Protein AF-A0A1S8CBE1-F1 (afdb_monomer)

Foldseek 3Di:
DAAEDEDDDDDDPVLVLVVVLQSCLPPQLVCVVVVAQEAEAEDDPPVVNVSVVVSVVVSVVVVSDDNSHHYHYDHCVGPVCNCVNVQQVVQVCCCVPVVRNPSVVVVPHYHYDYTDSD

Structure (mmCIF, N/CA/C/O backbone):
data_AF-A0A1S8CBE1-F1
#
_entry.id   AF-A0A1S8CBE1-F1
#
loop_
_atom_site.group_PDB
_atom_site.id
_atom_site.type_symbol
_atom_site.label_atom_id
_atom_site.label_alt_id
_atom_site.label_comp_id
_atom_site.label_asym_id
_atom_site.label_entity_id
_atom_site.label_seq_id
_atom_site.pdbx_PDB_ins_code
_atom_site.Cartn_x
_atom_site.Cartn_y
_atom_site.Cartn_z
_atom_site.occupancy
_atom_site.B_iso_or_equiv
_atom_site.auth_seq_id
_atom_site.auth_comp_id
_atom_site.auth_asym_id
_atom_site.auth_atom_id
_atom_site.pdbx_PDB_model_num
ATOM 1 N N . MET A 1 1 ? -1.506 -16.941 -9.076 1.00 52.47 1 MET A N 1
ATOM 2 C CA . MET A 1 1 ? -1.377 -15.865 -8.073 1.00 52.47 1 MET A CA 1
ATOM 3 C C . MET A 1 1 ? -1.904 -14.602 -8.728 1.00 52.47 1 MET A C 1
ATOM 5 O O . MET A 1 1 ? -1.591 -14.399 -9.891 1.00 52.47 1 MET A O 1
ATOM 9 N N . ALA A 1 2 ? -2.789 -13.860 -8.064 1.00 60.47 2 ALA A N 1
ATOM 10 C CA . ALA A 1 2 ? -3.341 -12.614 -8.596 1.00 60.47 2 ALA A CA 1
ATOM 11 C C . ALA A 1 2 ? -2.719 -11.453 -7.822 1.00 60.47 2 ALA A C 1
ATOM 13 O O . ALA A 1 2 ? -2.672 -11.504 -6.592 1.00 60.47 2 ALA A O 1
ATOM 14 N N . ALA A 1 3 ? -2.214 -10.455 -8.537 1.00 66.19 3 ALA A N 1
ATOM 15 C CA . ALA A 1 3 ? -1.632 -9.258 -7.955 1.00 66.19 3 ALA A CA 1
ATOM 16 C C . ALA A 1 3 ? -2.466 -8.037 -8.344 1.00 66.19 3 ALA A C 1
ATOM 18 O O . ALA A 1 3 ? -2.783 -7.843 -9.515 1.00 66.19 3 ALA A O 1
ATOM 19 N N . THR A 1 4 ? -2.778 -7.189 -7.369 1.00 71.88 4 THR A N 1
ATOM 20 C CA . THR A 1 4 ? -3.409 -5.888 -7.610 1.00 71.88 4 THR A CA 1
ATOM 21 C C . THR A 1 4 ? -2.402 -4.799 -7.288 1.00 71.88 4 THR A C 1
ATOM 23 O O . THR A 1 4 ? -1.836 -4.777 -6.193 1.00 71.88 4 THR A O 1
ATOM 26 N N . VAL A 1 5 ? -2.186 -3.887 -8.233 1.00 71.19 5 VAL A N 1
ATOM 27 C CA . VAL A 1 5 ? -1.210 -2.804 -8.102 1.00 71.19 5 VAL A CA 1
ATOM 28 C C . VAL A 1 5 ? -1.908 -1.470 -8.348 1.00 71.19 5 VAL A C 1
ATOM 30 O O . VAL A 1 5 ? -2.516 -1.256 -9.394 1.00 71.19 5 VAL A O 1
ATOM 33 N N . ALA A 1 6 ? -1.793 -0.548 -7.391 1.00 73.25 6 ALA A N 1
ATOM 34 C CA . ALA A 1 6 ? -2.244 0.833 -7.546 1.00 73.25 6 ALA A CA 1
ATOM 35 C C . ALA A 1 6 ? -1.038 1.760 -7.697 1.00 73.25 6 ALA A C 1
ATOM 37 O O . ALA A 1 6 ? -0.134 1.748 -6.858 1.00 73.25 6 ALA A O 1
ATOM 38 N N . ILE A 1 7 ? -1.024 2.571 -8.757 1.00 74.31 7 ILE A N 1
ATOM 39 C CA . ILE A 1 7 ? 0.149 3.367 -9.130 1.00 74.31 7 ILE A CA 1
ATOM 40 C C . ILE A 1 7 ? -0.233 4.838 -9.267 1.00 74.31 7 ILE A C 1
ATOM 42 O O . ILE A 1 7 ? -1.108 5.208 -10.047 1.00 74.31 7 ILE A O 1
ATOM 46 N N . GLY A 1 8 ? 0.478 5.691 -8.528 1.00 68.38 8 GLY A N 1
ATOM 47 C CA . GLY A 1 8 ? 0.463 7.141 -8.700 1.00 68.38 8 GLY A CA 1
ATOM 48 C C . GLY A 1 8 ? 1.802 7.598 -9.268 1.00 68.38 8 GLY A C 1
ATOM 49 O O . GLY A 1 8 ? 2.778 7.688 -8.530 1.00 68.38 8 GLY A O 1
ATOM 50 N N . MET A 1 9 ? 1.872 7.874 -10.570 1.00 64.75 9 MET A N 1
ATOM 51 C CA . MET A 1 9 ? 3.103 8.276 -11.266 1.00 64.75 9 MET A CA 1
ATOM 52 C C . MET A 1 9 ? 2.845 9.408 -12.271 1.00 64.75 9 MET A C 1
ATOM 54 O O . MET A 1 9 ? 1.745 9.486 -12.819 1.00 64.75 9 MET A O 1
ATOM 58 N N . PRO A 1 10 ? 3.862 10.236 -12.602 1.00 60.38 10 PRO A N 1
ATOM 59 C CA . PRO A 1 10 ? 5.104 10.507 -11.868 1.00 60.38 10 PRO A CA 1
ATOM 60 C C . PRO A 1 10 ? 4.930 11.645 -10.847 1.00 60.38 10 PRO A C 1
ATOM 62 O O . PRO A 1 10 ? 4.105 12.546 -11.017 1.00 60.38 10 PRO A O 1
ATOM 65 N N . LEU A 1 11 ? 5.731 11.636 -9.775 1.00 66.69 11 LEU A N 1
ATOM 66 C CA . LEU A 1 11 ? 5.561 12.567 -8.656 1.00 66.69 11 LEU A CA 1
ATOM 67 C C . LEU A 1 11 ? 6.884 13.120 -8.136 1.00 66.69 11 LEU A C 1
ATOM 69 O O . LEU A 1 11 ? 7.795 12.378 -7.781 1.00 66.69 11 LEU A O 1
ATOM 73 N N . ALA A 1 12 ? 6.948 14.446 -8.007 1.00 76.69 12 ALA A N 1
ATOM 74 C CA . ALA A 1 12 ? 7.990 15.112 -7.233 1.00 76.69 12 ALA A CA 1
ATOM 75 C C . ALA A 1 12 ? 7.976 14.626 -5.772 1.00 76.69 12 ALA A C 1
ATOM 77 O O . ALA A 1 12 ? 6.911 14.298 -5.246 1.00 76.69 12 ALA A O 1
ATOM 78 N N . LYS A 1 13 ? 9.131 14.660 -5.085 1.00 78.38 13 LYS A N 1
ATOM 79 C CA . LYS A 1 13 ? 9.258 14.255 -3.667 1.00 78.38 13 LYS A CA 1
ATOM 80 C C . LYS A 1 13 ? 8.183 14.879 -2.768 1.00 78.38 13 LYS A C 1
ATOM 82 O O . LYS A 1 13 ? 7.576 14.187 -1.961 1.00 78.38 13 LYS A O 1
ATOM 87 N N . SER A 1 14 ? 7.868 16.159 -2.979 1.00 80.62 14 SER A N 1
ATOM 88 C CA . SER A 1 14 ? 6.836 16.891 -2.227 1.00 80.62 14 SER A CA 1
ATOM 89 C C . SER A 1 14 ? 5.412 16.338 -2.381 1.00 80.62 14 SER A C 1
ATOM 91 O O . SER A 1 14 ? 4.542 16.664 -1.579 1.00 80.62 14 SER A O 1
ATOM 93 N N . LYS A 1 15 ? 5.152 15.506 -3.395 1.00 84.00 15 LYS A N 1
ATOM 94 C CA . LYS A 1 15 ? 3.841 14.909 -3.682 1.00 84.00 15 LYS A CA 1
ATOM 95 C C . LYS A 1 15 ? 3.749 13.426 -3.306 1.00 84.00 15 LYS A C 1
ATOM 97 O O . LYS A 1 15 ? 2.663 12.861 -3.427 1.00 84.00 15 LYS A O 1
ATOM 102 N N . GLN A 1 16 ? 4.838 12.807 -2.843 1.00 86.25 16 GLN A N 1
ATOM 103 C CA . GLN A 1 16 ? 4.888 11.365 -2.573 1.00 86.25 16 GLN A CA 1
ATOM 104 C C . GLN A 1 16 ? 3.883 10.935 -1.499 1.00 86.25 16 GLN A C 1
ATOM 106 O O . GLN A 1 16 ? 3.083 10.042 -1.756 1.00 86.25 16 GLN A O 1
ATOM 111 N N . GLU A 1 17 ? 3.813 11.624 -0.354 1.00 89.19 17 GLU A N 1
ATOM 112 C CA . GLU A 1 17 ? 2.852 11.257 0.702 1.00 89.19 17 GLU A CA 1
ATOM 113 C C . GLU A 1 17 ? 1.390 11.477 0.267 1.00 89.19 17 GLU A C 1
ATOM 115 O O . GLU A 1 17 ? 0.515 10.667 0.579 1.00 89.19 17 GLU A O 1
ATOM 120 N N . ARG A 1 18 ? 1.105 12.522 -0.531 1.00 87.94 18 ARG A N 1
ATOM 121 C CA . ARG A 1 18 ? -0.240 12.731 -1.105 1.00 87.94 18 ARG A CA 1
ATOM 122 C C . ARG A 1 18 ? -0.628 11.574 -2.017 1.00 87.94 18 ARG A C 1
ATOM 124 O O . ARG A 1 18 ? -1.762 11.105 -1.973 1.00 87.94 18 ARG A O 1
ATOM 131 N N . ALA A 1 19 ? 0.291 11.140 -2.865 1.00 88.88 19 ALA A N 1
ATOM 132 C CA . ALA A 1 19 ? 0.023 10.061 -3.790 1.00 88.88 19 ALA A CA 1
ATOM 133 C C . ALA A 1 19 ? -0.068 8.704 -3.121 1.00 88.88 19 ALA A C 1
ATOM 135 O O . ALA A 1 19 ? -0.957 7.945 -3.476 1.00 88.88 19 ALA A O 1
ATOM 136 N N . ARG A 1 20 ? 0.774 8.429 -2.122 1.00 90.00 20 ARG A N 1
ATOM 137 C CA . ARG A 1 20 ? 0.640 7.251 -1.264 1.00 90.00 20 ARG A CA 1
ATOM 138 C C . ARG A 1 20 ? -0.761 7.199 -0.661 1.00 90.00 20 ARG A C 1
ATOM 140 O O . ARG A 1 20 ? -1.437 6.184 -0.793 1.00 90.00 20 ARG A O 1
ATOM 147 N N . LYS A 1 21 ? -1.253 8.325 -0.131 1.00 91.50 21 LYS A N 1
ATOM 148 C CA . LYS A 1 21 ? -2.640 8.436 0.338 1.00 91.50 21 LYS A CA 1
ATOM 149 C C . LYS A 1 21 ? -3.670 8.147 -0.745 1.00 91.50 21 LYS A C 1
ATOM 151 O O . LYS A 1 21 ? -4.627 7.428 -0.485 1.00 91.50 21 LYS A O 1
ATOM 156 N N . LYS A 1 22 ? -3.486 8.684 -1.948 1.00 92.00 22 LYS A N 1
ATOM 157 C CA . LYS A 1 22 ? -4.398 8.434 -3.071 1.00 92.00 22 LYS A CA 1
ATOM 158 C C . LYS A 1 22 ? -4.377 6.976 -3.533 1.00 92.00 22 LYS A C 1
ATOM 160 O O . LYS A 1 22 ? -5.436 6.426 -3.807 1.00 92.00 22 LYS A O 1
ATOM 165 N N . CYS A 1 23 ? -3.207 6.345 -3.554 1.00 92.75 23 CYS A N 1
ATOM 166 C CA . CYS A 1 23 ? -3.063 4.932 -3.885 1.00 92.75 23 CYS A CA 1
ATOM 167 C C . CYS A 1 23 ? -3.737 4.059 -2.829 1.00 92.75 23 CYS A C 1
ATOM 169 O O . CYS A 1 23 ? -4.495 3.174 -3.190 1.00 92.75 23 CYS A O 1
ATOM 171 N N . ALA A 1 24 ? -3.556 4.353 -1.539 1.00 94.31 24 ALA A N 1
ATOM 172 C CA . ALA A 1 24 ? -4.250 3.639 -0.469 1.00 94.31 24 ALA A CA 1
ATOM 173 C C . ALA A 1 24 ? -5.777 3.849 -0.509 1.00 94.31 24 ALA A C 1
ATOM 175 O O . ALA A 1 24 ? -6.526 2.900 -0.294 1.00 94.31 24 ALA A O 1
ATOM 176 N N . GLU A 1 25 ? -6.244 5.068 -0.820 1.00 95.06 25 GLU A N 1
ATOM 177 C CA . GLU A 1 25 ? -7.672 5.377 -1.018 1.00 95.06 25 GLU A CA 1
ATOM 178 C C . GLU A 1 25 ? -8.301 4.550 -2.149 1.00 95.06 25 GLU A C 1
ATOM 180 O O . GLU A 1 25 ? -9.486 4.242 -2.063 1.00 95.06 25 GLU A O 1
ATOM 185 N N . ALA A 1 26 ? -7.530 4.194 -3.180 1.00 94.38 26 ALA A N 1
ATOM 186 C CA . ALA A 1 26 ? -7.992 3.362 -4.289 1.00 94.38 26 ALA A CA 1
ATOM 187 C C . ALA A 1 26 ? -7.821 1.856 -4.013 1.00 94.38 26 ALA A C 1
ATOM 189 O O . ALA A 1 26 ? -8.717 1.069 -4.299 1.00 94.38 26 ALA A O 1
ATOM 190 N N . LEU A 1 27 ? -6.689 1.457 -3.427 1.00 94.62 27 LEU A N 1
ATOM 191 C CA . LEU A 1 27 ? -6.302 0.057 -3.271 1.00 94.62 27 LEU A CA 1
ATOM 192 C C . LEU A 1 27 ? -7.050 -0.650 -2.138 1.00 94.62 27 LEU A C 1
ATOM 194 O O . LEU A 1 27 ? -7.517 -1.766 -2.326 1.00 94.62 27 LEU A O 1
ATOM 198 N N . LEU A 1 28 ? -7.174 -0.033 -0.957 1.00 96.50 28 LEU A N 1
ATOM 199 C CA . LEU A 1 28 ? -7.747 -0.723 0.207 1.00 96.50 28 LEU A CA 1
ATOM 200 C C . LEU A 1 28 ? -9.218 -1.147 0.008 1.00 96.50 28 LEU A C 1
ATOM 202 O O . LEU A 1 28 ? -9.532 -2.289 0.341 1.00 96.50 28 LEU A O 1
ATOM 206 N N . PRO A 1 29 ? -10.111 -0.308 -0.559 1.00 96.44 29 PRO A N 1
ATOM 207 C CA . PRO A 1 29 ? -11.486 -0.721 -0.861 1.00 96.44 29 PRO A CA 1
ATOM 208 C C . PRO A 1 29 ? -11.546 -1.850 -1.885 1.00 96.44 29 PRO A C 1
ATOM 210 O O . PRO A 1 29 ? -12.368 -2.753 -1.764 1.00 96.44 29 PRO A O 1
ATOM 213 N N . HIS A 1 30 ? -10.653 -1.811 -2.877 1.00 95.00 30 HIS A N 1
ATOM 214 C CA . HIS A 1 30 ? -10.565 -2.838 -3.909 1.00 95.00 30 HIS A CA 1
ATOM 215 C C . HIS A 1 30 ? -10.182 -4.194 -3.317 1.00 95.00 30 HIS A C 1
ATOM 217 O O . HIS A 1 30 ? -10.852 -5.193 -3.559 1.00 95.00 30 HIS A O 1
ATOM 223 N N . LEU A 1 31 ? -9.158 -4.217 -2.459 1.00 94.69 31 LEU A N 1
ATOM 224 C CA . LEU A 1 31 ? -8.747 -5.430 -1.752 1.00 94.69 31 LEU A CA 1
ATOM 225 C C . LEU A 1 31 ? -9.865 -5.965 -0.842 1.00 94.69 31 LEU A C 1
ATOM 227 O O . LEU A 1 31 ? -10.112 -7.170 -0.831 1.00 94.69 31 LEU A O 1
ATOM 231 N N . GLU A 1 32 ? -10.577 -5.096 -0.114 1.00 96.50 32 GLU A N 1
ATOM 232 C CA . GLU A 1 32 ? -11.728 -5.517 0.702 1.00 96.50 32 GLU A CA 1
ATOM 233 C C . GLU A 1 32 ? -12.842 -6.129 -0.164 1.00 96.50 32 GLU A C 1
ATOM 235 O O . GLU A 1 32 ? -13.377 -7.180 0.185 1.00 96.50 32 GLU A O 1
ATOM 240 N N . ALA A 1 33 ? -13.148 -5.533 -1.322 1.00 95.12 33 ALA A N 1
ATOM 241 C CA . ALA A 1 33 ? -14.139 -6.058 -2.264 1.00 95.12 33 ALA A CA 1
ATOM 242 C C . ALA A 1 33 ? -13.743 -7.427 -2.850 1.00 95.12 33 ALA A C 1
ATOM 244 O O . ALA A 1 33 ? -14.611 -8.247 -3.142 1.00 95.12 33 ALA A O 1
ATOM 245 N N . MET A 1 34 ? -12.441 -7.705 -2.960 1.00 93.75 34 MET A N 1
ATOM 246 C CA . MET A 1 34 ? -11.905 -9.023 -3.324 1.00 93.75 34 MET A CA 1
ATOM 247 C C . MET A 1 34 ? -11.947 -10.043 -2.170 1.00 93.75 34 MET A C 1
ATOM 249 O O . MET A 1 34 ? -11.557 -11.195 -2.356 1.00 93.75 34 MET A O 1
ATOM 253 N N . GLY A 1 35 ? -12.408 -9.647 -0.979 1.00 95.31 35 GLY A N 1
ATOM 254 C CA . GLY A 1 35 ? -12.499 -10.508 0.201 1.00 95.31 35 GLY A CA 1
ATOM 255 C C . GLY A 1 35 ? -11.228 -10.555 1.052 1.00 95.31 35 GLY A C 1
ATOM 256 O O . GLY A 1 35 ? -11.121 -11.406 1.938 1.00 95.31 35 GLY A O 1
ATOM 257 N N . VAL A 1 36 ? -10.260 -9.660 0.823 1.00 95.62 36 VAL A N 1
ATOM 258 C CA . VAL A 1 36 ? -9.088 -9.535 1.700 1.00 95.62 36 VAL A CA 1
ATOM 259 C C . VAL A 1 36 ? -9.541 -9.021 3.065 1.00 95.62 36 VAL A C 1
ATOM 261 O O . VAL A 1 36 ? -10.235 -8.015 3.170 1.00 95.62 36 VAL A O 1
ATOM 264 N N . THR A 1 37 ? -9.123 -9.701 4.130 1.00 97.06 37 THR A N 1
ATOM 265 C CA . THR A 1 37 ? -9.480 -9.347 5.517 1.00 97.06 37 THR A CA 1
ATOM 266 C C . THR A 1 37 ? -8.320 -8.731 6.296 1.00 97.06 37 THR A C 1
ATOM 268 O O . THR A 1 37 ? -8.524 -8.142 7.360 1.00 97.06 37 THR A O 1
ATOM 271 N N . ARG A 1 38 ? -7.093 -8.833 5.773 1.00 96.56 38 ARG A N 1
ATOM 272 C CA . ARG A 1 38 ? -5.886 -8.291 6.398 1.00 96.56 38 ARG A CA 1
ATOM 273 C C . ARG A 1 38 ? -4.909 -7.766 5.353 1.00 96.56 38 ARG A C 1
ATOM 275 O O . ARG A 1 38 ? -4.572 -8.474 4.411 1.00 96.56 38 ARG A O 1
ATOM 282 N N . VAL A 1 39 ? -4.427 -6.550 5.571 1.00 96.69 39 VAL A N 1
ATOM 283 C CA . VAL A 1 39 ? -3.341 -5.915 4.820 1.00 96.69 39 VAL A CA 1
ATOM 284 C C . VAL A 1 39 ? -2.227 -5.575 5.800 1.00 96.69 39 VAL A C 1
ATOM 286 O O . VAL A 1 39 ? -2.487 -4.998 6.854 1.00 96.69 39 VAL A O 1
ATOM 289 N N . ILE A 1 40 ? -0.993 -5.926 5.450 1.00 96.62 40 ILE A N 1
ATOM 290 C CA . ILE A 1 40 ? 0.203 -5.558 6.207 1.00 96.62 40 ILE A CA 1
ATOM 291 C C . ILE A 1 40 ? 0.994 -4.585 5.340 1.00 96.62 40 ILE A C 1
ATOM 293 O O . ILE A 1 40 ? 1.382 -4.917 4.223 1.00 96.62 40 ILE A O 1
ATOM 297 N N . MET A 1 41 ? 1.186 -3.369 5.836 1.00 95.25 41 MET A N 1
ATOM 298 C CA . MET A 1 41 ? 2.031 -2.364 5.202 1.00 95.25 41 MET A CA 1
ATOM 299 C C . MET A 1 41 ? 3.446 -2.456 5.774 1.00 95.25 41 MET A C 1
ATOM 301 O O . MET A 1 41 ? 3.618 -2.624 6.981 1.00 95.25 41 MET A O 1
ATOM 305 N N . GLU A 1 42 ? 4.468 -2.309 4.935 1.00 95.12 42 GLU A N 1
ATOM 306 C CA . GLU A 1 42 ? 5.840 -2.254 5.437 1.00 95.12 42 GLU A CA 1
ATOM 307 C C . GLU A 1 42 ? 6.021 -1.026 6.340 1.00 95.12 42 GLU A C 1
ATOM 309 O O . GLU A 1 42 ? 5.682 0.109 5.976 1.00 95.12 42 GLU A O 1
ATOM 314 N N . ALA A 1 43 ? 6.533 -1.270 7.543 1.00 95.06 43 ALA A N 1
ATOM 315 C CA . ALA A 1 43 ? 6.824 -0.238 8.514 1.00 95.06 43 ALA A CA 1
ATOM 316 C C . ALA A 1 43 ? 7.978 0.654 8.028 1.00 95.06 43 ALA A C 1
ATOM 318 O O . ALA A 1 43 ? 8.993 0.198 7.508 1.00 95.06 43 ALA A O 1
ATOM 319 N N . ARG A 1 44 ? 7.811 1.963 8.225 1.00 91.44 44 ARG A N 1
ATOM 320 C CA . ARG A 1 44 ? 8.797 3.003 7.899 1.00 91.44 44 ARG A CA 1
ATOM 321 C C . ARG A 1 44 ? 9.386 3.580 9.190 1.00 91.44 44 ARG A C 1
ATOM 323 O O . ARG A 1 44 ? 9.312 2.969 10.254 1.00 91.44 44 ARG A O 1
ATOM 330 N N . THR A 1 45 ? 9.936 4.794 9.134 1.00 95.06 45 THR A N 1
ATOM 331 C CA . THR A 1 45 ? 10.252 5.533 10.365 1.00 95.06 45 THR A CA 1
ATOM 332 C C . THR A 1 45 ? 8.989 5.692 11.224 1.00 95.06 45 THR A C 1
ATOM 334 O O . THR A 1 45 ? 7.897 5.827 10.664 1.00 95.06 45 THR A O 1
ATOM 337 N N . PRO A 1 46 ? 9.099 5.760 12.564 1.00 95.38 46 PRO A N 1
ATOM 338 C CA . PRO A 1 46 ? 7.928 5.847 13.443 1.00 95.38 46 PRO A CA 1
ATOM 339 C C . PRO A 1 46 ? 6.956 6.981 13.076 1.00 95.38 46 PRO A C 1
ATOM 341 O O . PRO A 1 46 ? 5.748 6.782 13.006 1.00 95.38 46 PRO A O 1
ATOM 344 N N . SER A 1 47 ? 7.484 8.157 12.721 1.00 95.31 47 SER A N 1
ATOM 345 C CA . SER A 1 47 ? 6.685 9.308 12.277 1.00 95.31 47 SER A CA 1
ATOM 346 C C . SER A 1 47 ? 5.877 9.056 10.998 1.00 95.31 47 SER A C 1
ATOM 348 O O . SER A 1 47 ? 4.793 9.617 10.828 1.00 95.31 47 SER A O 1
ATOM 350 N N . LEU A 1 48 ? 6.404 8.234 10.090 1.00 93.88 48 LEU A N 1
ATOM 351 C CA . LEU A 1 48 ? 5.757 7.872 8.835 1.00 93.88 48 LEU A CA 1
ATOM 352 C C . LEU A 1 48 ? 4.754 6.733 9.029 1.00 93.88 48 LEU A C 1
ATOM 354 O O . LEU A 1 48 ? 3.694 6.768 8.411 1.00 93.88 48 LEU A O 1
ATOM 358 N N . VAL A 1 49 ? 5.038 5.789 9.931 1.00 95.75 49 VAL A N 1
ATOM 359 C CA . VAL A 1 49 ? 4.065 4.779 10.381 1.00 95.75 49 VAL A CA 1
ATOM 360 C C . VAL A 1 49 ? 2.839 5.462 10.989 1.00 95.75 49 VAL A C 1
ATOM 362 O O . VAL A 1 49 ? 1.713 5.180 10.586 1.00 95.75 49 VAL A O 1
ATOM 365 N N . ASP A 1 50 ? 3.036 6.448 11.867 1.00 95.88 50 ASP A N 1
ATOM 366 C CA . ASP A 1 50 ? 1.934 7.243 12.420 1.00 95.88 50 ASP A CA 1
ATOM 367 C C . ASP A 1 50 ? 1.125 7.958 11.327 1.00 95.88 50 ASP A C 1
ATOM 369 O O . ASP A 1 50 ? -0.105 8.044 11.396 1.00 95.88 50 ASP A O 1
ATOM 373 N N . ALA A 1 51 ? 1.801 8.503 10.310 1.00 94.25 51 ALA A N 1
ATOM 374 C CA . ALA A 1 51 ? 1.142 9.155 9.182 1.00 94.25 51 ALA A CA 1
ATOM 375 C C . ALA A 1 51 ? 0.313 8.163 8.347 1.00 94.25 51 ALA A C 1
ATOM 377 O O . ALA A 1 51 ? -0.829 8.477 7.996 1.00 94.25 51 ALA A O 1
ATOM 378 N N . ASP A 1 52 ? 0.844 6.963 8.094 1.00 94.94 52 ASP A N 1
ATOM 379 C CA . ASP A 1 52 ? 0.150 5.876 7.399 1.00 94.94 52 ASP A CA 1
ATOM 380 C C . ASP A 1 52 ? -1.094 5.429 8.189 1.00 94.94 52 ASP A C 1
ATOM 382 O O . ASP A 1 52 ? -2.189 5.331 7.632 1.00 94.94 52 ASP A O 1
ATOM 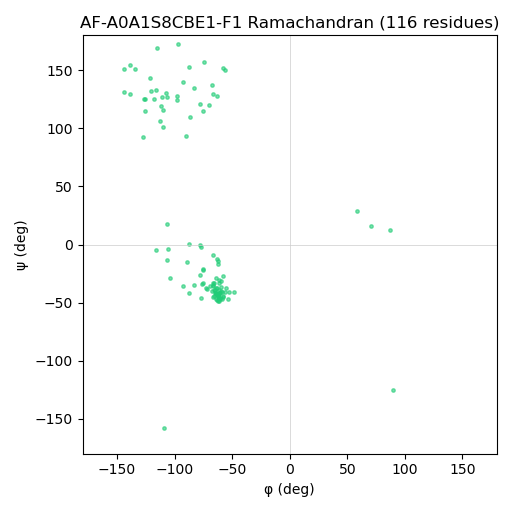386 N N . MET A 1 53 ? -0.993 5.279 9.512 1.00 96.69 53 MET A N 1
ATOM 387 C CA . MET A 1 53 ? -2.140 4.887 10.340 1.00 96.69 53 MET A CA 1
ATOM 388 C C . MET A 1 53 ? -3.208 5.986 10.443 1.00 96.69 53 MET A C 1
ATOM 390 O O . MET A 1 53 ? -4.407 5.695 10.391 1.00 96.69 53 MET A O 1
ATOM 394 N N . ARG A 1 54 ? -2.818 7.269 10.492 1.00 96.94 54 ARG A N 1
ATOM 395 C CA . ARG A 1 54 ? -3.773 8.394 10.376 1.00 96.94 54 ARG A CA 1
ATOM 396 C C . ARG A 1 54 ? -4.457 8.418 9.009 1.00 96.94 54 ARG A C 1
ATOM 398 O O . ARG A 1 54 ? -5.645 8.735 8.917 1.00 96.94 54 ARG A O 1
ATOM 405 N N . MET A 1 55 ? -3.730 8.087 7.944 1.00 96.25 55 MET A N 1
ATOM 406 C CA . MET A 1 55 ? -4.293 7.943 6.604 1.00 96.25 55 MET A CA 1
ATOM 407 C C . MET A 1 55 ? -5.336 6.819 6.568 1.00 96.25 55 MET A C 1
ATOM 409 O O . MET A 1 55 ? -6.452 7.071 6.115 1.00 96.25 55 MET A O 1
ATOM 413 N N . VAL A 1 56 ? -5.029 5.631 7.094 1.00 97.38 56 VAL A N 1
ATOM 414 C CA . VAL A 1 56 ? -5.979 4.507 7.191 1.00 97.38 56 VAL A CA 1
ATOM 415 C C . VAL A 1 56 ? -7.225 4.906 7.986 1.00 97.38 56 VAL A C 1
ATOM 417 O O . VAL A 1 56 ? -8.350 4.670 7.539 1.00 97.38 56 VAL A O 1
ATOM 420 N N . ALA A 1 57 ? -7.056 5.582 9.126 1.00 97.44 57 ALA A N 1
ATOM 421 C CA . ALA A 1 57 ? -8.176 6.097 9.911 1.00 97.44 57 ALA A CA 1
ATOM 422 C C . ALA A 1 57 ? -9.040 7.088 9.108 1.00 97.44 57 ALA A C 1
ATOM 424 O O . ALA A 1 57 ? -10.268 7.025 9.159 1.00 97.44 57 ALA A O 1
ATOM 425 N N . SER A 1 58 ? -8.421 7.962 8.306 1.00 96.88 58 SER A N 1
ATOM 426 C CA . SER A 1 58 ? -9.129 8.883 7.407 1.00 96.88 58 SER A CA 1
ATOM 427 C C . SER A 1 58 ? -9.917 8.147 6.315 1.00 96.88 58 SER A C 1
ATOM 429 O O . SER A 1 58 ? -11.053 8.531 6.040 1.00 96.88 58 SER A O 1
ATOM 431 N N . ILE A 1 59 ? -9.357 7.090 5.716 1.00 97.25 59 ILE A N 1
ATOM 432 C CA . ILE A 1 59 ? -10.030 6.243 4.711 1.00 97.25 59 ILE A CA 1
ATOM 433 C C . ILE A 1 59 ? -11.257 5.556 5.329 1.00 97.25 59 ILE A C 1
ATOM 435 O O . ILE A 1 59 ? -12.346 5.580 4.752 1.00 97.25 59 ILE A O 1
ATOM 439 N N . ARG A 1 60 ? -11.113 5.032 6.551 1.00 97.19 60 ARG A N 1
ATOM 440 C CA . ARG A 1 60 ? -12.210 4.435 7.324 1.00 97.19 60 ARG A CA 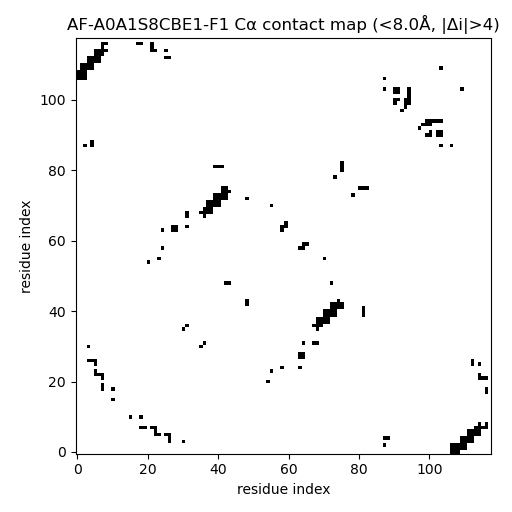1
ATOM 441 C C . ARG A 1 60 ? -13.290 5.462 7.681 1.00 97.19 60 ARG A C 1
ATOM 443 O O . ARG A 1 60 ? -14.474 5.188 7.519 1.00 97.19 60 ARG A O 1
ATOM 450 N N . GLY A 1 61 ? -12.898 6.672 8.084 1.00 97.38 61 GLY A N 1
ATOM 451 C CA . GLY A 1 61 ? -13.823 7.782 8.352 1.00 97.38 61 GLY A CA 1
ATOM 452 C C . GLY A 1 61 ? -14.635 8.211 7.123 1.00 97.38 61 GLY A C 1
ATOM 453 O O . GLY A 1 61 ? -15.790 8.607 7.257 1.00 97.38 61 GLY A O 1
ATOM 454 N N . LYS A 1 62 ? -14.072 8.057 5.917 1.00 96.88 62 LYS A N 1
ATOM 455 C CA . LYS A 1 62 ? -14.771 8.246 4.633 1.00 96.88 62 LYS A CA 1
ATOM 456 C C . LYS A 1 62 ? -15.669 7.067 4.234 1.00 96.88 62 LYS A C 1
ATOM 458 O O . LYS A 1 62 ? -16.298 7.135 3.184 1.00 96.88 62 LYS A O 1
ATOM 463 N N . ARG A 1 63 ? -15.731 6.006 5.048 1.00 97.38 63 ARG A N 1
ATOM 464 C CA . ARG A 1 63 ? -16.475 4.760 4.786 1.00 97.38 63 ARG A CA 1
ATOM 465 C C . ARG A 1 63 ? -16.051 4.048 3.499 1.00 97.38 63 ARG A C 1
ATOM 467 O O . ARG A 1 63 ? -16.858 3.363 2.886 1.00 97.38 63 ARG A O 1
ATOM 474 N N . LEU A 1 64 ? -14.790 4.216 3.098 1.00 97.44 64 LEU A N 1
ATOM 475 C CA . LEU A 1 64 ? -14.240 3.519 1.933 1.00 97.44 64 LEU A CA 1
ATOM 476 C C . LEU A 1 64 ? -13.880 2.063 2.248 1.00 97.44 64 LEU A C 1
ATOM 478 O O . LEU A 1 64 ? -13.873 1.244 1.344 1.00 97.44 64 LEU A O 1
ATOM 482 N N . ILE A 1 65 ? -13.587 1.761 3.517 1.00 98.06 65 ILE A N 1
ATOM 483 C CA . ILE A 1 65 ? -13.353 0.401 4.013 1.00 98.06 65 ILE A CA 1
ATOM 484 C C . ILE A 1 65 ? -14.102 0.163 5.322 1.00 98.06 65 ILE A C 1
ATOM 486 O O . ILE A 1 65 ? -14.292 1.097 6.115 1.00 98.06 65 ILE A O 1
ATOM 490 N N . THR A 1 66 ? -14.482 -1.084 5.586 1.00 97.31 66 THR A N 1
ATOM 491 C CA . THR A 1 66 ? -15.163 -1.493 6.821 1.00 97.31 66 THR A CA 1
ATOM 492 C C . THR A 1 66 ? -14.189 -2.066 7.848 1.00 97.31 66 THR A C 1
ATOM 494 O O . THR A 1 66 ? -12.999 -2.247 7.590 1.00 97.31 66 THR A O 1
ATOM 497 N N . THR A 1 67 ? -14.667 -2.336 9.066 1.00 95.25 67 THR A N 1
ATOM 498 C CA . THR A 1 67 ? -13.876 -3.000 10.120 1.00 95.25 67 THR A CA 1
ATOM 499 C C . THR A 1 67 ? -13.517 -4.451 9.792 1.00 95.25 67 THR A C 1
ATOM 501 O O . THR A 1 67 ? -12.699 -5.025 10.510 1.00 95.25 67 THR A O 1
ATOM 504 N N . ALA A 1 68 ? -14.082 -5.032 8.726 1.00 96.06 68 ALA A N 1
ATOM 505 C CA . ALA A 1 68 ? -13.700 -6.350 8.231 1.00 96.06 68 ALA A CA 1
ATOM 506 C C . ALA A 1 68 ? -12.268 -6.364 7.671 1.00 96.06 68 ALA A C 1
ATOM 508 O O . ALA A 1 68 ? -11.566 -7.358 7.853 1.00 96.06 68 ALA A O 1
ATOM 509 N N . LEU A 1 69 ? -11.810 -5.257 7.071 1.00 98.06 69 LEU A N 1
ATOM 510 C CA . LEU A 1 69 ? -10.422 -5.088 6.652 1.00 98.06 69 LEU A CA 1
ATOM 511 C C . LEU A 1 69 ? -9.550 -4.545 7.799 1.00 98.06 69 LEU A C 1
ATOM 513 O O . LEU A 1 69 ? -9.631 -3.367 8.188 1.00 98.06 69 LEU A O 1
ATOM 517 N N . ARG A 1 70 ? -8.671 -5.408 8.320 1.00 97.62 70 ARG A N 1
ATOM 518 C CA . ARG A 1 70 ? -7.592 -5.039 9.247 1.00 97.62 70 ARG A CA 1
ATOM 519 C C . ARG A 1 70 ? -6.390 -4.531 8.461 1.00 97.62 70 ARG A C 1
ATOM 521 O O . ARG A 1 70 ? -5.999 -5.141 7.471 1.00 97.62 70 ARG A O 1
ATOM 528 N N . VAL A 1 71 ? -5.810 -3.424 8.909 1.00 97.75 71 VAL A N 1
ATOM 529 C CA . VAL A 1 71 ? -4.609 -2.846 8.301 1.00 97.75 71 VAL A CA 1
ATOM 530 C C . VAL A 1 71 ? -3.572 -2.685 9.401 1.00 97.75 71 VAL A C 1
ATOM 532 O O . VAL A 1 71 ? -3.798 -1.915 10.335 1.00 97.75 71 VAL A O 1
ATOM 535 N N . ASP A 1 72 ? -2.482 -3.431 9.280 1.00 96.19 72 ASP A N 1
ATOM 536 C CA . ASP A 1 72 ? -1.367 -3.466 10.224 1.00 96.19 72 ASP A CA 1
ATOM 537 C C . ASP A 1 72 ? -0.093 -2.931 9.558 1.00 96.19 72 ASP A C 1
ATOM 539 O O . ASP A 1 72 ? -0.022 -2.791 8.334 1.00 96.19 72 ASP 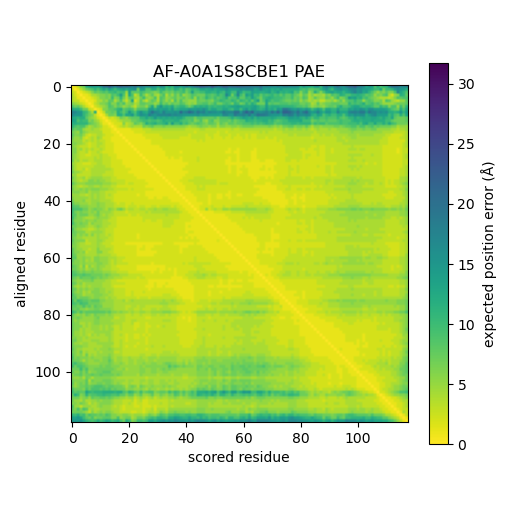A O 1
ATOM 543 N N . THR A 1 73 ? 0.940 -2.691 10.362 1.00 96.62 73 THR A N 1
ATOM 544 C CA . THR A 1 73 ? 2.300 -2.439 9.876 1.00 96.62 73 THR A CA 1
ATOM 545 C C . THR A 1 73 ? 3.267 -3.460 10.449 1.00 96.62 73 THR A C 1
ATOM 547 O O . THR A 1 73 ? 3.132 -3.809 11.620 1.00 96.62 73 THR A O 1
ATOM 550 N N . ALA A 1 74 ? 4.249 -3.896 9.664 1.00 96.31 74 ALA A N 1
ATOM 551 C CA . ALA A 1 74 ? 5.294 -4.809 10.126 1.00 96.31 74 ALA A CA 1
ATOM 552 C C . ALA A 1 74 ? 6.642 -4.473 9.483 1.00 96.31 74 ALA A C 1
ATOM 554 O O . ALA A 1 74 ? 6.695 -3.953 8.368 1.00 96.31 74 ALA A O 1
ATOM 555 N N . MET A 1 75 ? 7.732 -4.769 10.183 1.00 94.75 75 MET A N 1
ATOM 556 C CA . MET A 1 75 ? 9.078 -4.734 9.617 1.00 94.75 75 MET A CA 1
ATOM 557 C C . MET A 1 75 ? 9.309 -5.945 8.703 1.00 94.75 75 MET A C 1
ATOM 559 O O . MET A 1 75 ? 8.703 -7.001 8.888 1.00 94.75 75 MET A O 1
ATOM 563 N N . ALA A 1 76 ? 10.252 -5.843 7.763 1.00 91.19 76 ALA A N 1
ATOM 564 C CA . ALA A 1 76 ? 10.595 -6.945 6.856 1.00 91.19 76 ALA A CA 1
ATOM 565 C C . ALA A 1 76 ? 11.042 -8.234 7.583 1.00 91.19 76 ALA A C 1
ATOM 567 O O . ALA A 1 76 ? 10.875 -9.332 7.061 1.00 91.19 76 ALA A O 1
ATOM 568 N N . GLN A 1 77 ? 11.599 -8.122 8.796 1.00 93.00 77 GLN A N 1
ATOM 569 C CA . GLN A 1 77 ? 11.969 -9.279 9.621 1.00 93.00 77 GLN A CA 1
ATOM 570 C C . GLN A 1 77 ? 10.757 -9.965 10.276 1.00 93.00 77 GLN A C 1
ATOM 572 O O . GLN A 1 77 ? 10.861 -11.125 10.668 1.00 93.00 77 GLN A O 1
ATOM 577 N N . GLU A 1 78 ? 9.635 -9.257 10.420 1.00 95.00 78 GLU A N 1
ATOM 578 C CA . GLU A 1 78 ? 8.406 -9.743 11.060 1.00 95.00 78 GLU A CA 1
ATOM 579 C C . GLU A 1 78 ? 7.431 -10.344 10.039 1.00 95.00 78 GLU A C 1
ATOM 581 O O . GLU A 1 78 ? 6.763 -11.331 10.338 1.00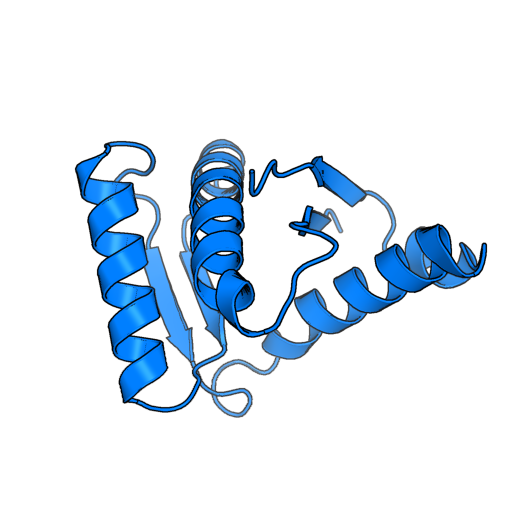 95.00 78 GLU A O 1
ATOM 586 N N . GLU A 1 79 ? 7.375 -9.778 8.830 1.00 94.38 79 GLU A N 1
ATOM 587 C CA . GLU A 1 79 ? 6.605 -10.304 7.699 1.00 94.38 79 GLU A CA 1
ATOM 588 C C . GLU A 1 79 ? 7.516 -10.449 6.465 1.00 94.38 79 GLU A C 1
ATOM 590 O O . GLU A 1 79 ? 7.685 -9.501 5.689 1.00 94.38 79 GLU A O 1
ATOM 595 N N . PRO A 1 80 ? 8.116 -11.637 6.260 1.00 90.69 80 PRO A N 1
ATOM 596 C CA . PRO A 1 80 ? 9.067 -11.868 5.181 1.00 90.69 80 PRO A CA 1
ATOM 597 C C . PRO A 1 80 ? 8.491 -11.725 3.773 1.00 90.69 80 PRO A C 1
ATOM 599 O O . PRO A 1 80 ? 9.274 -11.715 2.834 1.00 90.69 80 PRO A O 1
ATOM 602 N N . LEU A 1 81 ? 7.169 -11.650 3.578 1.00 91.31 81 LEU A N 1
ATOM 603 C CA . LEU A 1 81 ? 6.567 -11.458 2.251 1.00 91.31 81 LEU A CA 1
ATOM 604 C C . LEU A 1 81 ? 6.428 -9.985 1.839 1.00 91.31 81 LEU A C 1
ATOM 606 O O . LEU A 1 81 ? 5.977 -9.711 0.725 1.00 91.31 81 LEU A O 1
ATOM 610 N N . LEU A 1 82 ? 6.853 -9.033 2.679 1.00 92.38 82 LEU A N 1
ATOM 611 C CA . LEU A 1 82 ? 6.771 -7.599 2.368 1.00 92.38 82 LEU A CA 1
ATOM 612 C C . LEU A 1 82 ? 7.593 -7.169 1.143 1.00 92.38 82 LEU A C 1
ATOM 614 O O . LEU A 1 82 ? 7.323 -6.104 0.606 1.00 92.38 82 LEU A O 1
ATOM 618 N N . TRP A 1 83 ?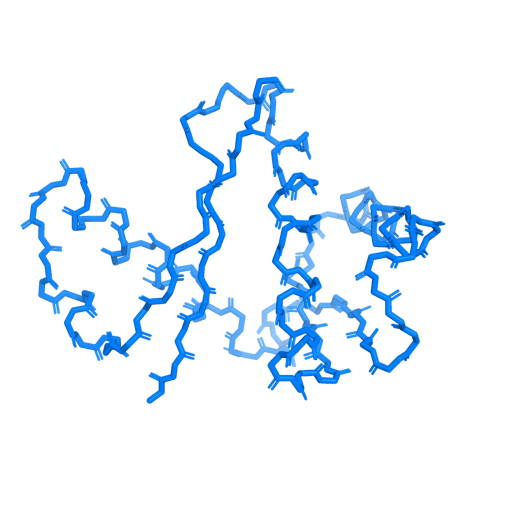 8.518 -7.997 0.643 1.00 91.56 83 TRP A N 1
ATOM 619 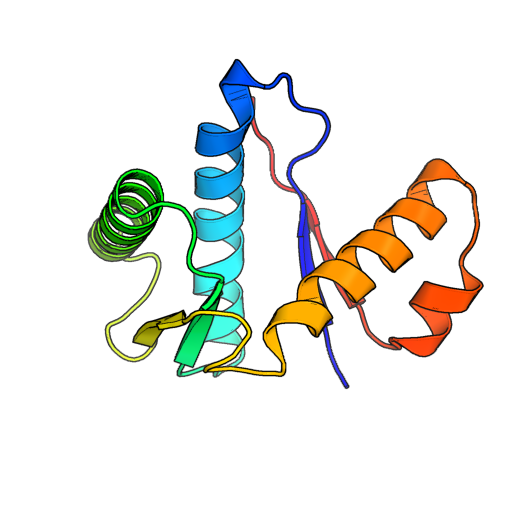C CA . TRP A 1 83 ? 9.252 -7.721 -0.602 1.00 91.56 83 TRP A CA 1
ATOM 620 C C . TRP A 1 83 ? 8.419 -7.940 -1.876 1.00 91.56 83 TRP A C 1
ATOM 622 O O . TRP A 1 83 ? 8.773 -7.433 -2.942 1.00 91.56 83 TRP A O 1
ATOM 632 N N . VAL A 1 84 ? 7.339 -8.730 -1.809 1.00 90.50 84 VAL A N 1
ATOM 633 C CA . VAL A 1 84 ? 6.567 -9.131 -2.999 1.00 90.50 84 VAL A CA 1
ATOM 634 C C . VAL A 1 84 ? 5.955 -7.920 -3.723 1.00 90.50 84 VAL A C 1
ATOM 636 O O . VAL A 1 84 ? 6.113 -7.835 -4.945 1.00 90.50 84 VAL A O 1
ATOM 639 N N . PRO A 1 85 ? 5.311 -6.952 -3.035 1.00 89.31 85 PRO A N 1
ATOM 640 C CA . PRO A 1 85 ? 4.803 -5.740 -3.675 1.00 89.31 85 PRO A CA 1
ATOM 641 C C . PRO A 1 85 ? 5.869 -4.946 -4.440 1.00 89.31 85 PRO A C 1
ATOM 643 O O . PRO A 1 85 ? 5.591 -4.492 -5.550 1.00 89.31 85 PRO A O 1
ATOM 646 N N . ASP A 1 86 ? 7.087 -4.816 -3.903 1.00 88.81 86 ASP A N 1
ATOM 647 C CA . ASP A 1 86 ? 8.176 -4.089 -4.570 1.00 88.81 86 ASP A CA 1
ATOM 648 C C . ASP A 1 86 ? 8.647 -4.800 -5.838 1.00 88.81 86 ASP A C 1
ATOM 650 O O . ASP A 1 86 ? 8.873 -4.158 -6.867 1.00 88.81 86 ASP A O 1
ATOM 654 N N . ALA A 1 87 ? 8.743 -6.132 -5.802 1.00 91.06 87 ALA A N 1
ATOM 655 C CA . ALA A 1 87 ? 9.093 -6.920 -6.980 1.00 91.06 87 ALA A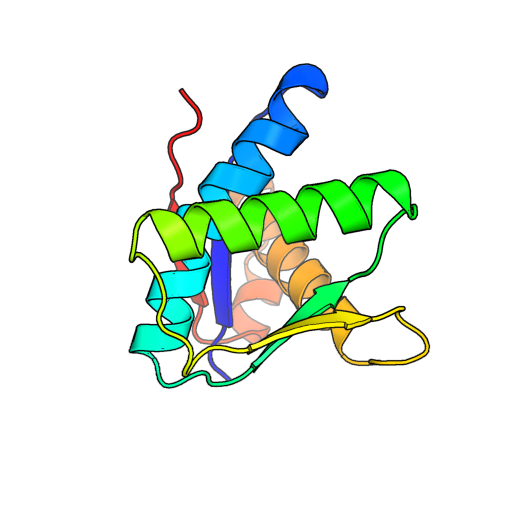 CA 1
ATOM 656 C C . ALA A 1 87 ? 8.043 -6.766 -8.092 1.00 91.06 87 ALA A C 1
ATOM 658 O O . ALA A 1 87 ? 8.397 -6.578 -9.258 1.00 91.06 87 ALA A O 1
ATOM 659 N N . ILE A 1 88 ? 6.754 -6.779 -7.735 1.00 90.50 88 ILE A N 1
ATOM 660 C CA . ILE A 1 88 ? 5.655 -6.583 -8.688 1.00 90.50 88 ILE A CA 1
ATOM 661 C C . ILE A 1 88 ? 5.675 -5.156 -9.252 1.00 90.50 88 ILE A C 1
ATOM 663 O O . ILE A 1 88 ? 5.569 -4.976 -10.465 1.00 90.50 88 ILE A O 1
ATOM 667 N N . ALA A 1 89 ? 5.853 -4.138 -8.404 1.00 88.12 89 ALA A N 1
ATOM 668 C CA . ALA A 1 89 ? 5.956 -2.747 -8.842 1.00 88.12 89 ALA A CA 1
ATOM 669 C C . ALA A 1 89 ? 7.160 -2.531 -9.776 1.00 88.12 89 ALA A C 1
ATOM 671 O O . ALA A 1 89 ? 7.047 -1.826 -10.781 1.00 88.12 89 ALA A O 1
ATOM 672 N N . GLY A 1 90 ? 8.291 -3.181 -9.484 1.00 89.62 90 GLY A N 1
ATOM 673 C CA . GLY A 1 90 ? 9.477 -3.195 -10.336 1.00 89.62 90 GLY A CA 1
ATOM 674 C C . GLY A 1 90 ? 9.223 -3.854 -11.694 1.00 89.62 90 GLY A C 1
ATOM 675 O O . GLY A 1 90 ? 9.543 -3.259 -12.724 1.00 89.62 90 GLY A O 1
ATOM 676 N N . ALA A 1 91 ? 8.596 -5.034 -11.715 1.00 91.88 91 ALA A N 1
ATOM 677 C CA . ALA A 1 91 ? 8.228 -5.737 -12.946 1.00 91.88 91 ALA A CA 1
ATOM 678 C C . ALA A 1 91 ? 7.270 -4.907 -13.813 1.00 91.88 91 ALA A C 1
ATOM 680 O O . ALA A 1 91 ? 7.504 -4.724 -15.009 1.00 91.88 91 ALA A O 1
ATOM 681 N N . TYR A 1 92 ? 6.237 -4.332 -13.197 1.00 89.50 92 TYR A N 1
ATOM 682 C CA . TYR A 1 92 ? 5.297 -3.445 -13.874 1.00 89.50 92 TYR A CA 1
ATOM 683 C C . TYR A 1 92 ? 5.998 -2.193 -14.436 1.00 89.50 92 TYR A C 1
ATOM 685 O O . TYR A 1 92 ? 5.809 -1.824 -15.598 1.00 89.50 92 TYR A O 1
ATOM 693 N N . GLY A 1 93 ? 6.852 -1.546 -13.636 1.00 88.75 93 GLY A N 1
ATOM 694 C CA . GLY A 1 93 ? 7.618 -0.374 -14.058 1.00 88.75 93 GLY A CA 1
ATOM 695 C C . GLY A 1 93 ? 8.552 -0.675 -15.233 1.00 88.75 93 GLY A C 1
ATOM 696 O O . GLY A 1 93 ? 8.614 0.113 -16.181 1.00 88.75 93 GLY A O 1
ATOM 697 N N . ALA A 1 94 ? 9.232 -1.824 -15.211 1.00 91.19 94 ALA A N 1
ATOM 698 C CA . ALA A 1 94 ? 10.107 -2.277 -16.291 1.00 91.19 94 ALA A CA 1
ATOM 699 C C . ALA A 1 94 ? 9.326 -2.527 -17.591 1.00 91.19 94 ALA A C 1
ATOM 701 O O . ALA A 1 94 ? 9.752 -2.071 -18.656 1.00 91.19 94 ALA A O 1
ATOM 702 N N . ALA A 1 95 ? 8.150 -3.154 -17.504 1.00 91.50 95 ALA A N 1
ATOM 703 C CA . ALA A 1 95 ? 7.274 -3.348 -18.654 1.00 91.50 95 ALA A CA 1
ATOM 704 C C . ALA A 1 95 ? 6.841 -2.005 -19.265 1.00 91.50 95 ALA A C 1
ATOM 706 O O . ALA A 1 95 ? 6.965 -1.806 -20.473 1.00 91.50 95 ALA A O 1
ATOM 707 N N . ARG A 1 96 ? 6.411 -1.046 -18.434 1.00 87.44 96 ARG A N 1
ATOM 708 C CA . ARG A 1 96 ? 5.861 0.238 -18.902 1.00 87.44 96 ARG A CA 1
ATOM 709 C C . ARG A 1 96 ? 6.909 1.227 -19.412 1.00 87.44 96 ARG A C 1
ATOM 711 O O . ARG A 1 96 ? 6.609 2.017 -20.302 1.00 87.44 96 ARG A O 1
ATOM 718 N N . THR A 1 97 ? 8.110 1.232 -18.836 1.00 89.44 97 THR A N 1
ATOM 719 C CA . THR A 1 97 ? 9.138 2.245 -19.150 1.00 89.44 97 THR A CA 1
ATOM 720 C C . THR A 1 97 ? 10.256 1.731 -20.045 1.00 89.44 97 THR A C 1
ATOM 722 O O . THR A 1 97 ? 10.827 2.513 -20.801 1.00 89.44 97 THR A O 1
ATOM 725 N N . LEU A 1 98 ? 10.560 0.432 -19.982 1.00 91.31 98 LEU A N 1
ATOM 726 C CA . LEU A 1 98 ? 11.670 -0.189 -20.710 1.00 91.31 98 LEU A CA 1
ATOM 727 C C . LEU A 1 98 ? 11.197 -1.226 -21.741 1.00 91.31 98 LEU A C 1
ATOM 729 O O . LEU A 1 98 ? 12.028 -1.779 -22.456 1.00 91.31 98 LEU A O 1
ATOM 733 N N . GLY A 1 99 ? 9.893 -1.527 -21.805 1.00 92.50 99 GLY A N 1
ATOM 734 C CA . GLY A 1 99 ? 9.340 -2.558 -22.691 1.00 92.50 99 GLY A CA 1
ATOM 735 C C . GLY A 1 99 ? 9.701 -3.993 -22.286 1.00 92.50 99 GLY A C 1
ATOM 736 O O . GLY A 1 99 ? 9.578 -4.906 -23.097 1.00 92.50 99 GLY A O 1
ATOM 737 N N . ARG A 1 100 ? 10.177 -4.208 -21.051 1.00 93.00 100 ARG A N 1
ATOM 738 C CA . ARG A 1 100 ? 10.582 -5.522 -20.522 1.00 93.00 100 ARG A CA 1
ATOM 739 C C . ARG A 1 100 ? 9.402 -6.222 -19.848 1.00 93.00 100 ARG A C 1
ATOM 741 O O . ARG A 1 100 ? 9.128 -5.971 -18.678 1.00 93.00 100 ARG A O 1
ATOM 748 N N . THR A 1 101 ? 8.684 -7.061 -20.594 1.00 92.56 101 THR A N 1
ATOM 749 C CA . THR A 1 101 ? 7.452 -7.728 -20.126 1.00 92.56 101 THR A CA 1
ATOM 750 C C . THR A 1 101 ? 7.689 -9.073 -19.443 1.00 92.56 101 THR A C 1
ATOM 752 O O . THR A 1 101 ? 6.816 -9.541 -18.717 1.00 92.56 101 THR A O 1
ATOM 755 N N . ASP A 1 102 ? 8.880 -9.657 -19.593 1.00 93.88 102 ASP A N 1
ATOM 756 C CA . ASP A 1 102 ? 9.231 -11.006 -19.136 1.00 93.88 102 ASP A CA 1
ATOM 757 C C . ASP A 1 102 ? 8.984 -11.232 -17.635 1.00 93.88 102 ASP A C 1
ATOM 759 O O . ASP A 1 102 ? 8.520 -12.292 -17.217 1.00 93.88 102 ASP A O 1
ATOM 763 N N . TRP A 1 103 ? 9.232 -10.219 -16.806 1.00 91.19 103 TRP A N 1
ATOM 764 C CA . TRP A 1 103 ? 8.987 -10.309 -15.363 1.00 91.19 103 TRP A CA 1
ATOM 765 C C . TRP A 1 103 ? 7.511 -10.188 -14.999 1.00 91.19 103 TRP A C 1
ATOM 767 O O . TRP A 1 103 ? 7.060 -10.823 -14.050 1.00 91.19 103 TRP A O 1
ATOM 777 N N . LEU A 1 104 ? 6.752 -9.385 -15.745 1.00 88.56 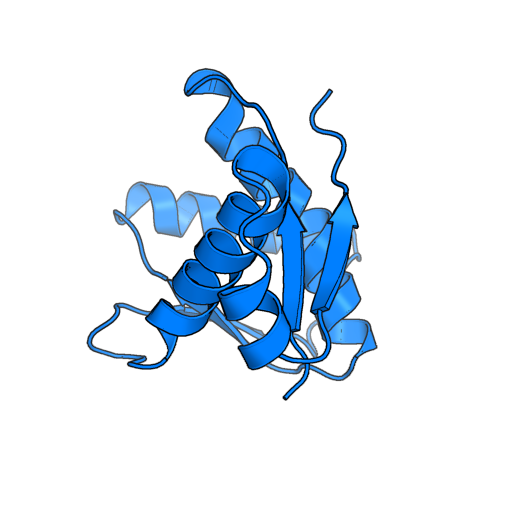104 LEU A N 1
ATOM 778 C CA . LEU A 1 104 ? 5.323 -9.213 -15.502 1.00 88.56 104 LEU A CA 1
ATOM 779 C C . LEU A 1 104 ? 4.545 -10.467 -15.928 1.00 88.56 104 LEU A C 1
ATOM 781 O O . LEU A 1 104 ? 3.639 -10.900 -15.221 1.00 88.56 104 LEU A O 1
ATOM 785 N N . GLU A 1 105 ? 4.960 -11.102 -17.026 1.00 90.56 105 GLU A N 1
ATOM 786 C CA . GLU A 1 105 ? 4.421 -12.384 -17.494 1.00 90.56 105 GLU A CA 1
ATOM 787 C C . GLU A 1 105 ? 4.601 -13.503 -16.453 1.00 90.56 105 GLU A C 1
ATOM 789 O O . GLU A 1 105 ? 3.695 -14.313 -16.257 1.00 90.56 105 GLU A O 1
ATOM 794 N N . LEU A 1 106 ? 5.726 -13.510 -15.723 1.00 89.12 106 LEU A N 1
ATOM 795 C CA . LEU A 1 106 ? 5.983 -14.440 -14.613 1.00 89.12 106 LEU A CA 1
ATOM 796 C C . LEU A 1 106 ? 5.056 -14.228 -13.405 1.00 89.12 106 LEU A C 1
ATOM 798 O O . LEU A 1 106 ? 4.692 -15.199 -12.741 1.00 89.12 106 LEU A O 1
ATOM 802 N N . VAL A 1 107 ? 4.675 -12.981 -13.105 1.00 86.19 107 VAL A N 1
ATOM 803 C CA . VAL A 1 107 ? 3.715 -12.669 -12.026 1.00 86.19 107 VAL A CA 1
ATOM 804 C C . VAL A 1 107 ? 2.326 -13.225 -12.363 1.00 86.19 107 VAL A C 1
ATOM 806 O O . VA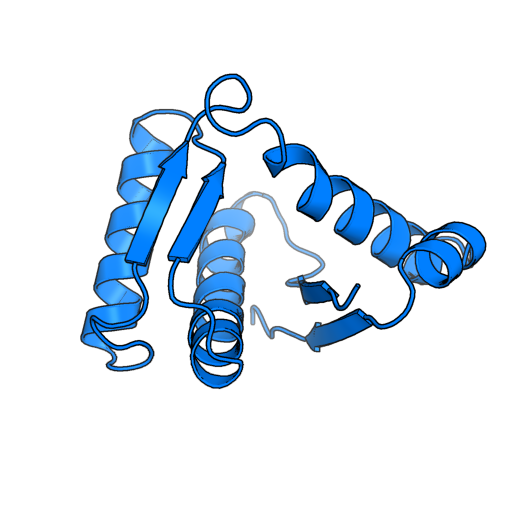L A 1 107 ? 1.598 -13.678 -11.474 1.00 86.19 107 VAL A O 1
ATOM 809 N N . GLY A 1 108 ? 1.977 -13.248 -13.650 1.00 85.00 108 GLY A N 1
ATOM 810 C CA . GLY A 1 108 ? 0.701 -13.739 -14.152 1.00 85.00 108 GLY A CA 1
ATOM 811 C C . GLY A 1 108 ? -0.344 -12.628 -14.221 1.00 85.00 108 GLY A C 1
ATOM 812 O O . GLY A 1 108 ? -0.139 -11.612 -14.879 1.00 85.00 108 GLY A O 1
ATOM 813 N N . ALA A 1 109 ? -1.497 -12.828 -13.579 1.00 83.25 109 ALA A N 1
ATOM 814 C CA . ALA A 1 109 ? -2.596 -11.869 -13.644 1.00 83.25 109 ALA A CA 1
ATOM 815 C C . ALA A 1 109 ? -2.306 -10.640 -12.768 1.00 83.25 109 ALA A C 1
ATOM 817 O O . ALA A 1 109 ? -2.245 -10.751 -11.538 1.00 83.25 109 ALA A O 1
ATOM 818 N N . VAL A 1 110 ? -2.167 -9.480 -13.415 1.00 82.69 110 VAL A N 1
ATOM 819 C CA . VAL A 1 110 ? -1.986 -8.180 -12.762 1.00 82.69 110 VAL A CA 1
ATOM 820 C C . VAL A 1 110 ? -3.150 -7.264 -13.103 1.00 82.69 110 VAL A C 1
ATOM 822 O O . VAL A 1 110 ? -3.439 -7.022 -14.272 1.00 82.69 110 VAL A O 1
ATOM 825 N N . GLU A 1 111 ? -3.800 -6.746 -12.068 1.00 87.38 111 GLU A N 1
ATOM 826 C CA . GLU A 1 111 ? -4.793 -5.686 -12.194 1.00 87.38 111 GLU A CA 1
ATOM 827 C C . GLU A 1 111 ? -4.150 -4.332 -11.885 1.00 87.38 111 GLU A C 1
ATOM 829 O O . GLU A 1 111 ? -3.560 -4.139 -10.817 1.00 87.38 111 GLU A O 1
ATOM 834 N N . GLU A 1 112 ? -4.265 -3.398 -12.830 1.00 87.31 112 GLU A N 1
ATOM 835 C CA . GLU A 1 112 ? -3.761 -2.033 -12.703 1.00 87.31 112 GLU A CA 1
ATOM 836 C C . GLU A 1 112 ? -4.880 -1.077 -12.290 1.00 87.31 112 GLU A C 1
ATOM 838 O O . GLU A 1 112 ? -5.907 -0.970 -12.960 1.00 87.31 112 GLU A O 1
ATOM 843 N N . ILE A 1 113 ? -4.627 -0.311 -11.229 1.00 87.75 113 ILE A N 1
ATOM 844 C CA . ILE A 1 113 ? -5.468 0.814 -10.825 1.00 87.75 113 ILE A CA 1
ATOM 845 C C . ILE A 1 113 ? -4.675 2.105 -11.036 1.00 87.75 113 ILE A C 1
ATOM 847 O O . ILE A 1 113 ? -3.758 2.426 -10.271 1.00 87.75 113 ILE A O 1
ATOM 851 N N . GLU A 1 114 ? -5.034 2.859 -12.075 1.00 85.38 114 GLU A N 1
ATOM 852 C CA . GLU A 1 114 ? -4.421 4.157 -12.353 1.00 85.38 114 GLU A CA 1
ATOM 853 C C . GLU A 1 114 ? -4.999 5.230 -11.422 1.00 85.38 114 GLU A C 1
ATOM 855 O O . GLU A 1 114 ? -6.206 5.485 -11.384 1.00 85.38 114 GLU A O 1
ATOM 860 N N . VAL A 1 115 ? -4.128 5.874 -10.642 1.00 85.44 115 VAL A N 1
ATOM 861 C CA . VAL A 1 115 ? -4.543 6.833 -9.617 1.00 85.44 115 VAL A CA 1
ATOM 862 C C . VAL A 1 115 ? -4.157 8.247 -10.023 1.00 85.44 115 VAL A C 1
ATOM 864 O O . VAL A 1 115 ? -2.983 8.616 -10.059 1.00 85.44 115 VAL A O 1
ATOM 867 N N . SER A 1 116 ? -5.164 9.094 -10.243 1.00 80.19 116 SER A N 1
ATOM 868 C CA . SER A 1 116 ? -4.930 10.521 -10.463 1.00 80.19 116 SER A CA 1
ATOM 869 C C . SER A 1 116 ? -4.474 11.207 -9.175 1.00 80.19 116 SER A C 1
ATOM 871 O O . SER A 1 116 ? -5.183 11.262 -8.167 1.00 80.19 116 SER A O 1
ATOM 873 N N . THR A 1 117 ? -3.276 11.785 -9.231 1.00 68.69 117 THR A N 1
ATOM 874 C CA . THR A 1 117 ? -2.673 12.566 -8.146 1.00 68.69 117 THR A CA 1
ATOM 875 C C . THR A 1 117 ? -2.665 14.066 -8.443 1.00 68.69 117 THR A C 1
ATOM 877 O O . THR A 1 117 ? -1.883 14.796 -7.819 1.00 68.69 117 THR A O 1
ATOM 880 N N . ARG A 1 118 ? -3.483 14.535 -9.395 1.00 61.88 118 ARG A N 1
ATOM 881 C CA . ARG A 1 118 ? -3.729 15.971 -9.600 1.00 61.88 118 ARG A CA 1
ATOM 882 C C . ARG A 1 118 ? -4.614 16.548 -8.494 1.00 61.88 118 ARG A C 1
ATOM 884 O O . ARG A 1 118 ? -5.201 15.768 -7.702 1.00 61.88 118 ARG A O 1
#

Nearest PDB structures (foldseek):
  7ce3-assembly1_D  TM=5.079E-01  e=1.554E-01  Homo sapiens
  5grl-assembly1_A  TM=4.587E-01  e=1.554E-01  Homo sapiens
  3blx-assembly6_P  TM=4.427E-01  e=1.360E-01  Saccharomyces cerevisiae
  5grf-assembly1_A  TM=4.879E-01  e=2.315E-01  Homo sapiens
  7ce3-assembly1_A  TM=4.958E-01  e=3.685E-01  Homo sapiens

Solvent-accessible surface area (backbone atoms only — not comparable to full-atom values): 6888 Å² total; per-residue (Å²): 111,82,46,80,47,56,47,56,78,90,67,59,79,94,42,46,70,62,27,52,50,47,26,49,65,56,40,53,37,52,42,40,75,73,66,45,47,71,45,76,42,76,53,62,59,69,75,53,40,53,49,52,52,52,47,53,52,50,39,40,75,69,64,56,46,58,86,68,46,43,78,50,69,37,47,64,91,78,39,76,66,63,58,53,64,56,54,50,52,49,23,49,47,35,29,76,76,71,68,44,47,72,58,36,61,71,58,51,54,70,47,81,41,84,40,83,73,125

Secondary structure (DSSP, 8-state):
-EEEEEE--S--GGGHHHHHHHHHHHHHHHHHHTT--EEEEEP-SHHHHHHHHHHHHHHHHTTSS-TTSEEEEE-TTT-GGGGHHHHHHHHHHHHHHH---HHHHHH-EEEEEE----

pLDDT: mean 89.49, std 9.49, range [52.47, 98.06]

Mean predicted aligned error: 4.32 Å

Radius of gyration: 14.53 Å; Cα contacts (8 Å, |Δi|>4): 137; chains: 1; bounding box: 28×33×36 Å

Sequence (118 aa):
MAATVAIGMPLAKSKQERARKKCAEALLPHLEAMGVTRVIMEARTPSLVDADMRMVASIRGKRLITTALRVDTAMAQEEPLLWVPDAIAGAYGAARTLGRTDWLELVGAVEEIEVSTR